Protein AF-A0A7C4C646-F1 (afdb_monomer)

Structure (mmCIF, N/CA/C/O backbone):
data_AF-A0A7C4C646-F1
#
_entry.id   AF-A0A7C4C646-F1
#
loop_
_atom_site.group_PDB
_atom_site.id
_atom_site.type_symbol
_atom_site.label_atom_id
_atom_site.label_alt_id
_atom_site.label_comp_id
_atom_site.label_asym_id
_atom_site.label_entity_id
_atom_site.label_seq_id
_atom_site.pdbx_PDB_ins_code
_atom_site.Cartn_x
_atom_site.Cartn_y
_atom_site.Cartn_z
_atom_site.occupancy
_atom_site.B_iso_or_equiv
_atom_site.auth_seq_id
_atom_site.auth_comp_id
_atom_site.auth_asym_id
_atom_site.auth_atom_id
_atom_site.pdbx_PDB_model_num
ATOM 1 N N . MET A 1 1 ? 12.537 -4.146 8.618 1.00 79.31 1 MET A N 1
ATOM 2 C CA . MET A 1 1 ? 11.217 -3.765 9.165 1.00 79.31 1 MET A CA 1
ATOM 3 C C . MET A 1 1 ? 10.223 -4.833 8.746 1.00 79.31 1 MET A C 1
ATOM 5 O O . MET A 1 1 ? 10.302 -5.247 7.593 1.00 79.31 1 MET A O 1
ATOM 9 N N . ARG A 1 2 ? 9.364 -5.335 9.640 1.00 93.50 2 ARG A N 1
ATOM 10 C CA . ARG A 1 2 ? 8.288 -6.258 9.240 1.00 93.50 2 ARG A CA 1
ATOM 11 C C . ARG A 1 2 ? 7.091 -5.470 8.704 1.00 93.50 2 ARG A C 1
ATOM 13 O O . ARG A 1 2 ? 7.006 -4.261 8.921 1.00 93.50 2 ARG A O 1
ATOM 20 N N . ILE A 1 3 ? 6.164 -6.148 8.026 1.00 94.81 3 ILE A N 1
ATOM 21 C CA . ILE A 1 3 ? 4.958 -5.506 7.475 1.00 94.81 3 ILE A CA 1
ATOM 22 C C . ILE A 1 3 ? 4.140 -4.857 8.595 1.00 94.81 3 ILE A C 1
ATOM 24 O O . ILE A 1 3 ? 3.636 -3.757 8.413 1.00 94.81 3 ILE A O 1
ATOM 28 N N . GLU A 1 4 ? 4.061 -5.485 9.768 1.00 96.56 4 GLU A N 1
ATOM 29 C CA . GLU A 1 4 ? 3.325 -4.954 10.919 1.00 96.56 4 GLU A CA 1
ATOM 30 C C . GLU A 1 4 ? 3.959 -3.666 11.450 1.00 96.56 4 GLU A C 1
ATOM 32 O O . GLU A 1 4 ? 3.257 -2.718 11.802 1.00 96.56 4 GLU A O 1
ATOM 37 N N . ASP A 1 5 ? 5.291 -3.614 11.483 1.00 97.62 5 ASP A N 1
ATOM 38 C CA . ASP A 1 5 ? 6.021 -2.439 11.952 1.00 97.62 5 ASP A CA 1
ATOM 39 C C . ASP A 1 5 ? 5.796 -1.260 10.983 1.00 97.62 5 ASP A C 1
ATOM 41 O O . ASP A 1 5 ? 5.521 -0.140 11.417 1.00 97.62 5 ASP A O 1
ATOM 45 N N . LEU A 1 6 ? 5.820 -1.526 9.669 1.00 97.50 6 LEU A N 1
ATOM 46 C CA . LEU A 1 6 ? 5.532 -0.527 8.636 1.00 97.50 6 LEU A CA 1
ATOM 47 C C . LEU A 1 6 ? 4.060 -0.088 8.656 1.00 97.50 6 LEU A C 1
ATOM 49 O O . LEU A 1 6 ? 3.765 1.101 8.555 1.00 97.50 6 LEU A O 1
ATOM 53 N N . GLN A 1 7 ? 3.128 -1.025 8.844 1.00 98.50 7 GLN A N 1
ATOM 54 C CA . GLN A 1 7 ? 1.702 -0.725 8.950 1.00 98.50 7 GLN A CA 1
ATOM 55 C C . GLN A 1 7 ? 1.412 0.209 10.132 1.00 98.50 7 GLN A C 1
ATOM 57 O O . GLN A 1 7 ? 0.662 1.178 9.990 1.00 98.50 7 GLN A O 1
ATOM 62 N N . ASN A 1 8 ? 2.035 -0.059 11.284 1.00 98.38 8 ASN A N 1
ATOM 63 C CA . ASN A 1 8 ? 1.929 0.780 12.475 1.00 98.38 8 ASN A CA 1
ATOM 64 C C . ASN A 1 8 ? 2.547 2.164 12.256 1.00 98.38 8 ASN A C 1
ATOM 66 O O . ASN A 1 8 ? 1.980 3.155 12.712 1.00 98.38 8 ASN A O 1
ATOM 70 N N . LEU A 1 9 ? 3.663 2.256 11.527 1.00 98.44 9 LEU A N 1
ATOM 71 C CA . LEU A 1 9 ? 4.237 3.544 11.142 1.00 98.44 9 LEU A CA 1
ATOM 72 C C . LEU A 1 9 ? 3.240 4.369 10.316 1.00 98.44 9 LEU A C 1
ATOM 74 O O . LEU A 1 9 ? 2.974 5.516 10.669 1.00 98.44 9 LEU A O 1
ATOM 78 N N . MET A 1 10 ? 2.627 3.779 9.284 1.00 98.38 10 MET A N 1
ATOM 79 C CA . MET A 1 10 ? 1.609 4.468 8.475 1.00 98.38 10 MET A CA 1
ATOM 80 C C . MET A 1 10 ? 0.400 4.881 9.319 1.00 98.38 10 MET A C 1
ATOM 82 O O . MET A 1 10 ? -0.110 5.992 9.180 1.00 98.38 10 MET A O 1
ATOM 86 N N . LYS A 1 11 ? -0.019 4.025 10.261 1.00 98.44 11 LYS A N 1
ATOM 87 C CA . LYS A 1 11 ? -1.101 4.343 11.199 1.00 98.44 11 LYS A CA 1
ATOM 88 C C . LYS A 1 11 ? -0.751 5.569 12.047 1.00 98.44 11 LYS A C 1
ATOM 90 O O . LYS A 1 11 ? -1.556 6.486 12.162 1.00 98.44 11 LYS A O 1
ATOM 95 N N . ASN A 1 12 ? 0.459 5.616 12.596 1.00 98.56 12 ASN A N 1
ATOM 96 C CA . ASN A 1 12 ? 0.911 6.722 13.438 1.00 98.56 12 ASN A CA 1
ATOM 97 C C . ASN A 1 12 ? 1.055 8.039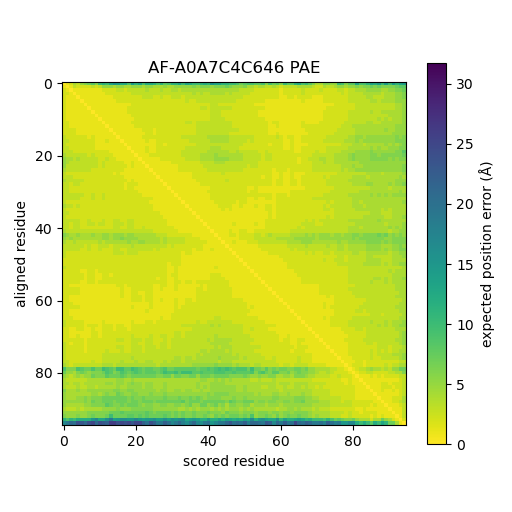 12.662 1.00 98.56 12 ASN A C 1
ATOM 99 O O . ASN A 1 12 ? 0.743 9.098 13.203 1.00 98.56 12 ASN A O 1
ATOM 103 N N . LEU A 1 13 ? 1.508 7.979 11.408 1.00 98.12 13 LEU A N 1
ATOM 104 C CA . LEU A 1 13 ? 1.714 9.164 10.574 1.00 98.12 13 LEU A CA 1
ATOM 105 C C . LEU A 1 13 ? 0.404 9.717 9.997 1.00 98.12 13 LEU A C 1
ATOM 107 O O . LEU A 1 13 ? 0.189 10.931 10.010 1.00 98.12 13 LEU A O 1
ATOM 111 N N . TYR A 1 14 ? -0.472 8.846 9.487 1.00 98.25 14 TYR A N 1
ATOM 112 C CA . TYR A 1 14 ? -1.526 9.264 8.558 1.00 98.25 14 TYR A CA 1
ATOM 113 C C . TYR A 1 14 ? -2.949 8.903 8.988 1.00 98.25 14 TYR A C 1
ATOM 115 O O . TYR A 1 14 ? -3.886 9.545 8.515 1.00 98.25 14 TYR A O 1
ATOM 123 N N . TYR A 1 15 ? -3.154 7.984 9.940 1.00 98.19 15 TYR A N 1
ATOM 124 C CA . TYR A 1 15 ? -4.488 7.436 10.235 1.00 98.19 15 TYR A CA 1
ATOM 125 C C . TYR A 1 15 ? -5.552 8.492 10.540 1.00 98.19 15 TYR A C 1
ATOM 127 O O . TYR A 1 15 ? -6.665 8.406 10.030 1.00 98.19 15 TYR A O 1
ATOM 135 N N . ASN A 1 16 ? -5.231 9.516 11.335 1.00 98.06 16 ASN A N 1
ATOM 136 C CA . ASN A 1 16 ? -6.197 10.571 11.656 1.00 98.06 16 ASN A CA 1
ATOM 137 C C . ASN A 1 16 ? -6.622 11.357 10.40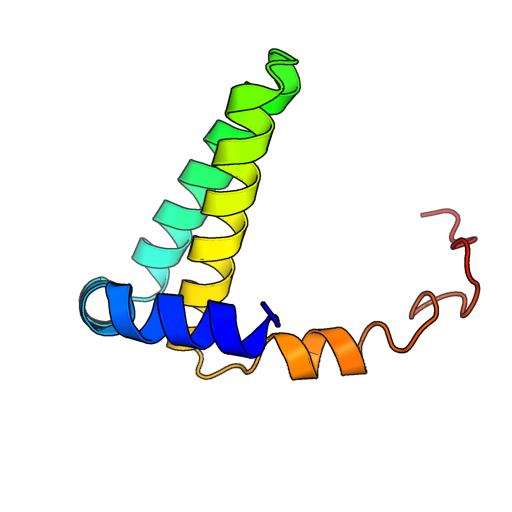7 1.00 98.06 16 ASN A C 1
ATOM 139 O O . ASN A 1 16 ? -7.802 11.667 10.240 1.00 98.06 16 ASN A O 1
ATOM 143 N N . ARG A 1 17 ? -5.669 11.645 9.512 1.00 98.00 17 ARG A N 1
ATOM 144 C CA . ARG A 1 17 ? -5.927 12.330 8.242 1.00 98.00 17 ARG A CA 1
ATOM 145 C C . ARG A 1 17 ? -6.721 11.433 7.298 1.00 98.00 17 ARG A C 1
ATOM 147 O O . ARG A 1 17 ? -7.697 11.891 6.714 1.00 98.00 17 ARG A O 1
ATOM 154 N N . ASP A 1 18 ? -6.335 10.170 7.187 1.00 97.88 18 ASP A N 1
ATOM 155 C CA . ASP A 1 18 ? -6.979 9.192 6.311 1.00 97.88 18 ASP A CA 1
ATOM 156 C C . ASP A 1 18 ? -8.417 8.916 6.756 1.00 97.88 18 ASP A C 1
ATOM 158 O O . ASP A 1 18 ? -9.339 8.915 5.940 1.00 97.88 18 ASP A O 1
ATOM 162 N N . LYS A 1 19 ? -8.642 8.793 8.069 1.00 97.62 19 LYS A N 1
ATOM 163 C CA . LYS A 1 19 ? -9.972 8.609 8.656 1.00 97.62 19 LYS A CA 1
ATOM 164 C C . LYS A 1 19 ? -10.867 9.823 8.423 1.00 97.62 19 LYS A C 1
ATOM 166 O O . LYS A 1 19 ? -12.033 9.652 8.081 1.00 97.62 19 LYS A O 1
ATOM 171 N N . ALA A 1 20 ? -10.333 11.037 8.573 1.00 98.00 20 ALA A N 1
ATOM 172 C CA . ALA A 1 20 ? -11.070 12.267 8.281 1.00 98.00 20 ALA A CA 1
ATOM 173 C C . ALA A 1 20 ? -11.375 12.424 6.781 1.00 98.00 20 ALA A C 1
ATOM 175 O O . ALA A 1 20 ? -12.444 12.908 6.413 1.00 98.00 20 ALA A O 1
ATOM 176 N N . ARG A 1 21 ? -10.450 11.999 5.909 1.00 96.75 21 ARG A N 1
ATOM 177 C CA . ARG A 1 21 ? -10.630 11.999 4.452 1.00 96.75 21 ARG A CA 1
ATOM 178 C C . ARG A 1 21 ? -11.687 10.979 4.005 1.00 96.75 21 ARG A C 1
ATOM 180 O O . ARG A 1 21 ? -12.409 11.243 3.044 1.00 96.75 21 ARG A O 1
ATOM 187 N N . GLY A 1 22 ? -11.787 9.853 4.707 1.00 96.75 22 GLY A N 1
ATOM 188 C CA . GLY A 1 22 ? -12.680 8.744 4.389 1.00 96.75 22 GLY A CA 1
ATOM 189 C C . GLY A 1 22 ? -12.050 7.730 3.432 1.00 96.75 22 GLY A C 1
ATOM 190 O O . GLY A 1 22 ? -11.049 8.009 2.765 1.00 96.75 22 GLY A O 1
ATOM 191 N N . VAL A 1 23 ? -12.653 6.539 3.376 1.00 96.38 23 VAL A N 1
A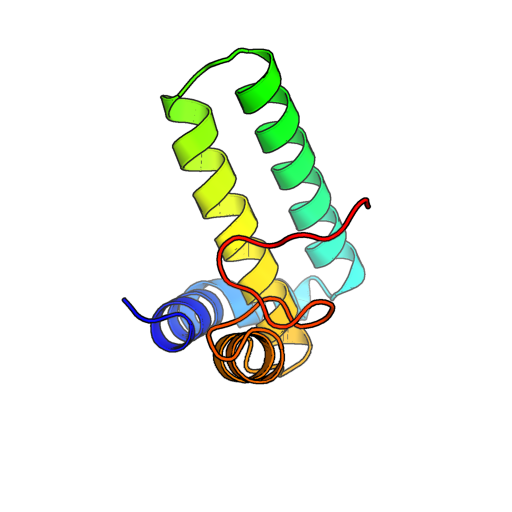TOM 192 C CA . VAL A 1 23 ? -12.151 5.391 2.604 1.00 96.38 23 VAL A CA 1
ATOM 193 C C . VAL A 1 23 ? -12.117 5.696 1.111 1.00 96.38 23 VAL A C 1
ATOM 195 O O . VAL A 1 23 ? -11.057 5.566 0.513 1.00 96.38 23 VAL A O 1
ATOM 198 N N . ASP A 1 24 ? -13.220 6.169 0.527 1.00 97.06 24 ASP A N 1
ATOM 199 C CA . ASP A 1 24 ? -13.324 6.372 -0.927 1.00 97.06 24 ASP A CA 1
ATOM 200 C C . ASP A 1 24 ? -12.252 7.330 -1.451 1.00 97.06 24 ASP A C 1
ATOM 202 O O . ASP A 1 24 ? -11.536 7.036 -2.402 1.00 97.06 24 ASP A O 1
ATOM 206 N N . LYS A 1 25 ? -12.078 8.470 -0.779 1.00 97.44 25 LYS A N 1
ATOM 207 C CA . LYS A 1 25 ? -11.068 9.463 -1.154 1.00 97.44 25 LYS A CA 1
ATOM 208 C C . LYS A 1 25 ? -9.644 8.969 -0.896 1.00 97.44 25 LYS A C 1
ATOM 210 O O . LYS A 1 25 ? -8.750 9.311 -1.655 1.00 97.44 25 LYS A O 1
ATOM 215 N N . THR A 1 26 ? -9.417 8.192 0.162 1.00 96.69 26 THR A N 1
ATOM 216 C CA . THR A 1 26 ? -8.104 7.578 0.429 1.00 96.69 26 THR A CA 1
ATOM 217 C C . THR A 1 26 ? -7.764 6.520 -0.620 1.00 96.69 26 THR A C 1
ATOM 219 O O . THR A 1 26 ? -6.630 6.451 -1.079 1.00 96.69 26 THR A O 1
ATOM 222 N N . PHE A 1 27 ? -8.757 5.755 -1.071 1.00 97.50 27 PHE A N 1
ATOM 223 C CA . PHE A 1 27 ? -8.605 4.834 -2.187 1.00 97.50 27 PHE A CA 1
ATOM 224 C C . PHE A 1 27 ? -8.307 5.571 -3.498 1.00 97.50 27 PHE A C 1
ATOM 226 O O . PHE A 1 27 ? -7.444 5.131 -4.245 1.00 97.50 27 PHE A O 1
ATOM 233 N N . MET A 1 28 ? -8.936 6.724 -3.753 1.00 97.88 28 MET A N 1
ATOM 234 C CA . MET A 1 28 ? -8.606 7.545 -4.926 1.00 97.88 28 MET A CA 1
ATOM 235 C C . MET A 1 28 ? -7.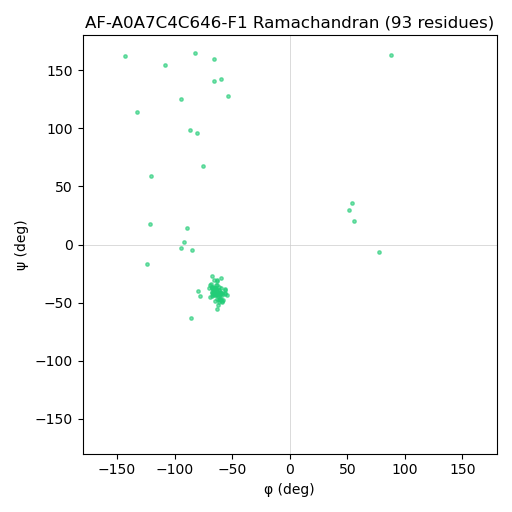144 8.013 -4.937 1.00 97.88 28 MET A C 1
ATOM 237 O O . MET A 1 28 ? -6.513 7.923 -5.984 1.00 97.88 28 MET A O 1
ATOM 241 N N . TRP A 1 29 ? -6.593 8.434 -3.790 1.00 97.25 29 TRP A N 1
ATOM 242 C CA . TRP A 1 29 ? -5.158 8.744 -3.671 1.00 97.25 29 TRP A CA 1
ATOM 243 C C . TRP A 1 29 ? -4.283 7.529 -3.986 1.00 97.25 29 TRP A C 1
ATOM 245 O O . TRP A 1 29 ? -3.319 7.641 -4.728 1.00 97.25 29 TRP A O 1
ATOM 255 N N . TYR A 1 30 ? -4.656 6.341 -3.503 1.00 98.19 30 TYR A N 1
ATOM 256 C CA . TYR A 1 30 ? -3.917 5.126 -3.843 1.00 98.19 30 TYR A CA 1
ATOM 257 C C . TYR A 1 30 ? -3.920 4.830 -5.353 1.00 98.19 30 TYR A C 1
ATOM 259 O O . TYR A 1 30 ? -2.901 4.434 -5.913 1.00 98.19 30 TYR A O 1
ATOM 267 N N . ILE A 1 31 ? -5.054 5.035 -6.032 1.00 98.31 31 ILE A N 1
ATOM 268 C CA . ILE A 1 31 ? -5.141 4.863 -7.489 1.00 98.31 31 ILE A CA 1
ATOM 269 C C . ILE A 1 31 ? -4.254 5.870 -8.235 1.00 98.31 31 ILE A C 1
ATOM 271 O O . ILE A 1 31 ? -3.692 5.516 -9.271 1.00 98.31 31 ILE A O 1
ATOM 275 N N . GLU A 1 32 ? -4.109 7.091 -7.720 1.00 97.31 32 GLU A N 1
ATOM 276 C CA . GLU A 1 32 ? -3.200 8.100 -8.273 1.00 97.31 32 GLU A CA 1
ATOM 277 C C . GLU A 1 32 ? -1.740 7.631 -8.221 1.00 97.31 32 GLU A C 1
ATOM 279 O O . GLU A 1 32 ? -1.103 7.582 -9.275 1.00 97.31 32 GLU A O 1
ATOM 284 N N . GLU A 1 33 ? -1.260 7.150 -7.067 1.00 97.31 33 GLU A N 1
ATOM 285 C CA . GLU A 1 33 ? 0.114 6.624 -6.954 1.00 97.31 33 GLU A CA 1
ATOM 286 C C . GLU A 1 33 ? 0.348 5.393 -7.834 1.00 97.31 33 GLU A C 1
ATOM 288 O O . GLU A 1 33 ? 1.414 5.207 -8.416 1.00 97.31 33 GLU A O 1
ATOM 293 N N . LEU A 1 34 ? -0.663 4.531 -8.002 1.00 98.19 34 LEU A N 1
ATOM 294 C CA . LEU A 1 34 ? -0.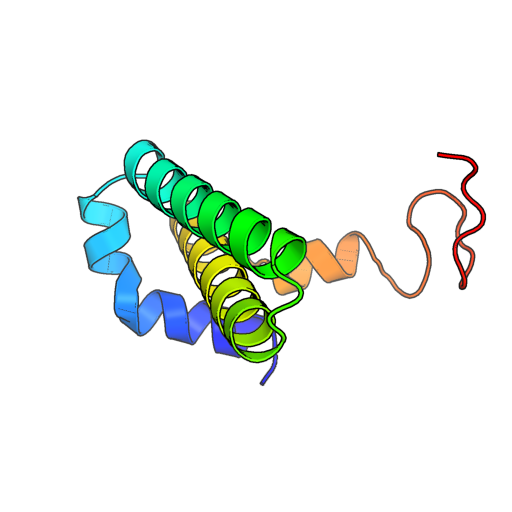554 3.430 -8.964 1.00 98.19 34 LEU A CA 1
ATOM 295 C C . LEU A 1 34 ? -0.403 3.949 -10.403 1.00 98.19 34 LEU A C 1
ATOM 297 O O . LEU A 1 34 ? 0.254 3.308 -11.226 1.00 98.19 34 LEU A O 1
ATOM 301 N N . GLY A 1 35 ? -0.997 5.099 -10.720 1.00 98.25 35 GLY A N 1
ATOM 302 C CA . GLY A 1 35 ? -0.811 5.792 -11.991 1.00 98.25 35 GLY A CA 1
ATOM 303 C C . GLY A 1 35 ? 0.614 6.319 -12.179 1.00 98.25 35 GLY A C 1
ATOM 304 O O . GLY A 1 35 ? 1.182 6.155 -13.265 1.00 98.25 35 GLY A O 1
ATOM 305 N N . GLU A 1 36 ? 1.209 6.896 -11.137 1.00 98.31 36 GLU A N 1
ATOM 306 C CA . GLU A 1 36 ? 2.610 7.329 -11.149 1.00 98.31 36 GLU A CA 1
ATOM 307 C C . GLU A 1 36 ? 3.566 6.134 -11.259 1.00 98.31 36 GLU A C 1
ATOM 309 O O . GLU A 1 36 ? 4.439 6.127 -12.133 1.00 98.31 36 GLU A O 1
ATOM 314 N N . LEU A 1 37 ? 3.307 5.037 -10.539 1.00 98.44 37 LEU A N 1
ATOM 315 C CA . LEU A 1 37 ? 4.049 3.784 -10.700 1.00 98.44 37 LEU A CA 1
ATOM 316 C C . LEU A 1 37 ? 4.003 3.271 -12.148 1.00 98.44 37 LEU A C 1
ATOM 318 O O . LEU A 1 37 ? 5.024 2.859 -12.706 1.00 98.44 37 LEU A O 1
ATOM 322 N N . VAL A 1 38 ? 2.839 3.327 -12.805 1.00 98.44 38 VAL A N 1
ATOM 323 C CA . VAL A 1 38 ? 2.713 2.962 -14.226 1.00 98.44 38 VAL A CA 1
ATOM 324 C C . VAL A 1 38 ? 3.577 3.863 -15.112 1.00 98.44 38 VAL A C 1
ATOM 326 O O . VAL A 1 38 ? 4.249 3.359 -16.018 1.00 98.44 38 VAL A O 1
ATOM 329 N N . LYS A 1 39 ? 3.600 5.180 -14.877 1.00 98.38 39 LYS A N 1
ATOM 330 C CA . LYS A 1 39 ? 4.467 6.107 -15.627 1.00 98.38 39 LYS A CA 1
ATOM 331 C C . LYS A 1 39 ? 5.951 5.809 -15.387 1.00 98.38 39 LYS A C 1
ATOM 333 O O . LYS A 1 39 ? 6.724 5.762 -16.350 1.00 98.38 39 LYS A O 1
ATOM 338 N N . ALA A 1 40 ? 6.346 5.552 -14.143 1.00 98.25 40 ALA A N 1
ATOM 339 C CA . ALA A 1 40 ? 7.716 5.212 -13.771 1.00 98.25 40 ALA A CA 1
ATOM 340 C C . ALA A 1 40 ? 8.192 3.931 -14.479 1.00 98.25 40 ALA A C 1
ATOM 342 O O . ALA A 1 40 ? 9.245 3.920 -15.120 1.00 98.25 40 ALA A O 1
ATOM 343 N N . ILE A 1 41 ? 7.365 2.880 -14.479 1.00 98.38 41 ILE A N 1
ATOM 344 C CA . ILE A 1 41 ? 7.650 1.625 -15.190 1.00 98.38 41 ILE A CA 1
ATOM 345 C C . ILE A 1 41 ? 7.774 1.864 -16.698 1.00 98.38 41 ILE A C 1
ATOM 347 O O . ILE A 1 41 ? 8.732 1.411 -17.323 1.00 98.38 41 ILE A O 1
ATOM 351 N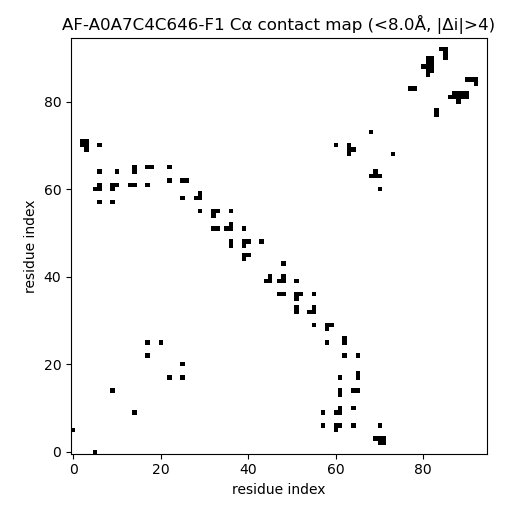 N . ARG A 1 42 ? 6.836 2.607 -17.299 1.00 98.44 42 ARG A N 1
ATOM 352 C CA . ARG A 1 42 ? 6.848 2.890 -18.746 1.00 98.44 42 ARG A CA 1
ATOM 353 C C . ARG A 1 42 ? 8.058 3.701 -19.197 1.00 98.44 42 ARG A C 1
ATOM 355 O O . ARG A 1 42 ? 8.479 3.562 -20.341 1.00 98.44 42 ARG A O 1
ATOM 362 N N . SER A 1 43 ? 8.588 4.552 -18.325 1.00 97.56 43 SER A N 1
ATOM 363 C CA . SER A 1 43 ? 9.794 5.342 -18.588 1.00 97.56 43 SER A CA 1
ATOM 364 C C . SER A 1 43 ? 11.092 4.590 -18.278 1.00 97.56 43 SER A C 1
ATOM 366 O O . SER A 1 43 ? 12.168 5.107 -18.569 1.00 97.56 43 SER A O 1
ATOM 368 N N . ASN A 1 44 ? 11.011 3.373 -17.720 1.00 97.25 44 ASN A N 1
ATOM 369 C CA . ASN A 1 44 ? 12.151 2.584 -17.249 1.00 97.25 44 ASN A CA 1
ATOM 370 C C . ASN A 1 44 ? 13.072 3.373 -16.293 1.00 97.25 44 ASN A C 1
ATOM 372 O O . ASN A 1 44 ? 14.284 3.146 -16.236 1.00 97.25 44 ASN A O 1
ATOM 376 N N . ASN A 1 45 ? 12.500 4.327 -15.551 1.00 97.75 45 ASN A N 1
ATOM 377 C CA . ASN A 1 45 ? 13.229 5.135 -14.587 1.00 97.75 45 ASN A CA 1
ATOM 378 C C . ASN A 1 45 ? 13.268 4.402 -13.247 1.00 97.75 45 ASN A C 1
ATOM 380 O O . ASN A 1 45 ? 12.322 4.459 -12.467 1.00 97.75 45 ASN A O 1
ATOM 384 N N . LYS A 1 46 ? 14.383 3.724 -12.976 1.00 98.06 46 LYS A N 1
ATOM 385 C CA . LYS A 1 46 ? 14.558 2.926 -11.759 1.00 98.06 46 LYS A CA 1
ATOM 386 C C . LYS A 1 46 ? 14.351 3.726 -10.468 1.00 98.06 46 LYS A C 1
ATOM 388 O O . LYS A 1 46 ? 13.758 3.188 -9.544 1.00 98.06 46 LYS A O 1
ATOM 393 N N . VAL A 1 47 ? 14.803 4.982 -10.416 1.00 98.25 47 VAL A N 1
ATOM 394 C CA . VAL A 1 47 ? 14.665 5.824 -9.214 1.00 98.25 47 VAL A CA 1
ATOM 395 C C . VAL A 1 47 ? 13.192 6.100 -8.933 1.00 98.25 47 VAL A C 1
ATOM 397 O O . VAL A 1 47 ? 12.729 5.841 -7.829 1.00 98.25 47 VAL A O 1
ATOM 400 N N . SER A 1 48 ? 12.43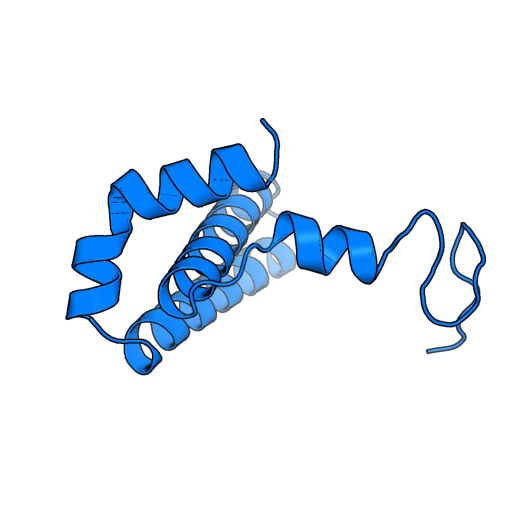7 6.518 -9.952 1.00 98.12 48 SER A N 1
ATOM 401 C CA . SER A 1 48 ? 10.992 6.711 -9.805 1.00 98.12 48 SER A CA 1
ATOM 402 C C . SER A 1 48 ? 10.278 5.396 -9.495 1.00 98.12 48 SER A C 1
ATOM 404 O O . SER A 1 48 ? 9.390 5.368 -8.665 1.00 98.12 48 SER A O 1
ATOM 406 N N . ILE A 1 49 ? 10.678 4.269 -10.091 1.00 98.56 49 ILE A N 1
ATOM 407 C CA . ILE A 1 49 ? 10.062 2.971 -9.766 1.00 98.56 49 ILE A CA 1
ATOM 408 C C . ILE A 1 49 ? 10.245 2.632 -8.279 1.00 98.56 49 ILE A C 1
ATOM 410 O O . ILE A 1 49 ? 9.316 2.125 -7.658 1.00 98.56 49 ILE A O 1
ATOM 414 N N . GLU A 1 50 ? 11.426 2.882 -7.709 1.00 98.38 50 GLU A N 1
ATOM 415 C CA . GLU A 1 50 ? 11.691 2.640 -6.286 1.00 98.38 50 GLU A CA 1
ATOM 416 C C . GLU A 1 50 ? 10.814 3.517 -5.379 1.00 98.38 50 GLU A C 1
ATOM 418 O O . GLU A 1 50 ? 10.258 3.004 -4.406 1.00 98.38 50 GLU A O 1
ATOM 423 N N . GLU A 1 51 ? 10.657 4.796 -5.724 1.00 98.12 51 GLU A N 1
ATOM 424 C CA . GLU A 1 51 ? 9.805 5.761 -5.016 1.00 98.12 51 GLU A CA 1
ATOM 425 C C . GLU A 1 51 ? 8.327 5.348 -5.065 1.00 98.12 51 GLU A C 1
ATOM 427 O O . GLU A 1 51 ? 7.720 5.071 -4.031 1.00 98.12 51 GLU A O 1
ATOM 432 N N . GLU A 1 52 ? 7.788 5.144 -6.265 1.00 98.38 52 GLU A N 1
ATOM 433 C CA . GLU A 1 52 ? 6.368 4.839 -6.457 1.00 98.38 52 GLU A CA 1
ATOM 434 C C . GLU A 1 52 ? 5.969 3.455 -5.906 1.00 98.38 52 GLU A C 1
ATOM 436 O O . GLU A 1 52 ? 4.827 3.222 -5.499 1.00 98.38 52 GLU A O 1
ATOM 441 N N . LEU A 1 53 ? 6.906 2.498 -5.845 1.00 98.12 53 LEU A N 1
ATOM 442 C CA . LEU A 1 53 ? 6.678 1.224 -5.152 1.00 98.12 53 LEU A CA 1
ATOM 443 C C . LEU A 1 53 ? 6.534 1.420 -3.638 1.00 98.12 53 LEU A C 1
ATOM 445 O O . LEU A 1 53 ? 5.715 0.737 -3.011 1.00 98.12 53 LEU A O 1
ATOM 449 N N . ALA A 1 54 ? 7.330 2.316 -3.050 1.00 97.62 54 ALA A N 1
ATOM 450 C CA . ALA A 1 54 ? 7.244 2.637 -1.632 1.00 97.62 54 ALA A CA 1
ATOM 451 C C . ALA A 1 54 ? 5.927 3.361 -1.316 1.00 97.62 54 ALA A C 1
ATOM 453 O O . ALA A 1 54 ? 5.237 2.959 -0.373 1.00 97.62 54 ALA A O 1
ATOM 454 N N . ASP A 1 55 ? 5.532 4.329 -2.143 1.00 97.94 55 ASP A N 1
ATOM 455 C CA . ASP A 1 55 ? 4.289 5.085 -1.965 1.00 97.94 55 ASP A CA 1
ATOM 456 C C . ASP A 1 55 ? 3.054 4.201 -2.157 1.00 97.94 55 ASP A C 1
ATOM 458 O O . ASP A 1 55 ? 2.162 4.173 -1.301 1.00 97.94 55 ASP A O 1
ATOM 462 N N . SER A 1 56 ? 3.043 3.345 -3.183 1.00 97.81 56 SER A N 1
ATOM 463 C CA . SER A 1 56 ? 1.994 2.334 -3.357 1.00 97.81 56 SER A CA 1
ATOM 464 C C . SER A 1 56 ? 1.860 1.425 -2.123 1.00 97.81 56 SER A C 1
ATOM 466 O O . SER A 1 56 ? 0.746 1.103 -1.696 1.00 97.81 56 SER A O 1
ATOM 468 N N . MET A 1 57 ? 2.976 1.003 -1.515 1.00 97.69 57 MET A N 1
ATOM 469 C CA . MET A 1 57 ? 2.942 0.194 -0.291 1.00 97.69 57 MET A CA 1
ATOM 470 C C . MET A 1 57 ? 2.412 0.994 0.908 1.00 97.69 57 MET A C 1
ATOM 472 O O . MET A 1 57 ? 1.604 0.472 1.679 1.00 97.69 57 MET A O 1
ATOM 476 N N . ALA A 1 58 ? 2.823 2.255 1.063 1.00 97.75 58 ALA A N 1
ATOM 477 C CA . ALA A 1 58 ? 2.358 3.137 2.130 1.00 97.75 58 ALA A CA 1
ATOM 478 C C . ALA A 1 58 ? 0.832 3.324 2.087 1.00 97.75 58 ALA A C 1
ATOM 480 O O . ALA A 1 58 ? 0.150 3.099 3.093 1.00 97.75 58 ALA A O 1
ATOM 481 N N . TRP A 1 59 ? 0.276 3.631 0.913 1.00 98.25 59 TRP A N 1
ATOM 482 C CA . TRP A 1 59 ? -1.167 3.810 0.743 1.00 98.25 59 TRP A CA 1
ATOM 483 C C . TRP A 1 59 ? -1.967 2.519 0.918 1.00 98.25 59 TRP A C 1
ATOM 485 O O . TRP A 1 59 ? -3.031 2.545 1.543 1.00 98.25 59 TRP A O 1
ATOM 495 N N . LEU A 1 60 ? -1.451 1.374 0.454 1.00 98.25 60 LEU A N 1
ATOM 496 C CA . LEU A 1 60 ? -2.082 0.076 0.709 1.00 98.25 60 LEU A CA 1
ATOM 497 C C . LEU A 1 60 ? -2.197 -0.206 2.217 1.00 98.25 60 LEU A C 1
ATOM 499 O O . LEU A 1 60 ? -3.232 -0.682 2.691 1.00 98.25 60 LEU A O 1
ATOM 503 N N . LEU A 1 61 ? -1.155 0.115 2.987 1.00 98.19 61 LEU A N 1
ATOM 504 C CA . LEU A 1 61 ? -1.156 -0.029 4.444 1.00 98.19 61 LEU A CA 1
ATOM 505 C C . LEU A 1 61 ? -2.084 0.979 5.130 1.00 98.19 61 LEU A C 1
ATOM 507 O O . LEU A 1 61 ? -2.764 0.615 6.091 1.00 98.19 61 LEU A O 1
ATOM 511 N N . SER A 1 62 ? -2.173 2.215 4.633 1.00 98.06 62 SER A N 1
ATOM 512 C CA . SER A 1 62 ? -3.174 3.190 5.086 1.00 98.06 62 SER A CA 1
ATOM 513 C C . SER A 1 62 ? -4.601 2.683 4.876 1.00 98.06 62 SER A C 1
ATOM 515 O O . SER A 1 62 ? -5.416 2.751 5.797 1.00 98.06 62 SER A O 1
ATOM 517 N N . ILE A 1 63 ? -4.901 2.085 3.720 1.00 98.25 63 ILE A N 1
ATOM 518 C CA . ILE A 1 63 ? -6.200 1.448 3.465 1.00 98.25 63 ILE A CA 1
ATOM 519 C C . ILE A 1 63 ? -6.436 0.295 4.448 1.00 98.25 63 ILE A C 1
ATOM 521 O O . ILE A 1 63 ? -7.493 0.241 5.077 1.00 98.25 63 ILE A O 1
ATOM 525 N N . ALA A 1 64 ? -5.454 -0.591 4.643 1.00 98.31 64 ALA A N 1
ATOM 526 C CA . ALA A 1 64 ? -5.565 -1.685 5.609 1.00 98.31 64 ALA A CA 1
ATOM 527 C C . ALA A 1 64 ? -5.866 -1.169 7.029 1.00 98.31 64 ALA A C 1
ATOM 529 O O . ALA A 1 64 ? -6.708 -1.735 7.723 1.00 98.31 64 ALA A O 1
ATOM 530 N N . ASN A 1 65 ? -5.254 -0.051 7.433 1.00 98.56 65 ASN A N 1
ATOM 531 C CA . ASN A 1 65 ? -5.529 0.602 8.713 1.00 98.56 65 ASN A CA 1
ATOM 532 C C . ASN A 1 65 ? -6.962 1.141 8.825 1.00 98.56 65 ASN A C 1
ATOM 534 O O . ASN A 1 65 ? -7.552 1.034 9.898 1.00 98.56 65 ASN A O 1
ATOM 538 N N . LEU A 1 66 ? -7.533 1.701 7.753 1.00 98.38 66 LEU A N 1
ATOM 539 C CA . LEU A 1 66 ? -8.921 2.187 7.753 1.00 98.38 66 LEU A CA 1
ATOM 540 C C . LEU A 1 66 ? -9.947 1.060 7.915 1.00 98.38 66 LEU A C 1
ATOM 542 O O . LEU A 1 66 ? -11.002 1.282 8.505 1.00 98.38 66 LEU A O 1
ATOM 546 N N . PHE A 1 67 ? -9.626 -0.137 7.424 1.00 98.25 67 PHE A N 1
ATOM 547 C CA . PHE A 1 67 ? -10.458 -1.333 7.567 1.00 98.25 67 PHE A CA 1
ATOM 548 C C . PHE A 1 67 ? -10.121 -2.184 8.802 1.00 98.25 67 PHE A C 1
ATOM 550 O O . PHE A 1 67 ? -10.720 -3.240 8.982 1.00 98.25 67 PHE A O 1
ATOM 557 N N . ASP A 1 68 ? -9.170 -1.750 9.635 1.00 97.62 68 ASP A N 1
ATOM 558 C CA . ASP A 1 68 ? -8.648 -2.512 10.779 1.00 97.62 68 ASP A CA 1
ATOM 559 C C . ASP A 1 68 ? -8.142 -3.923 10.404 1.00 97.62 68 ASP A C 1
ATOM 561 O O . ASP A 1 68 ? -8.264 -4.896 11.146 1.00 97.62 68 ASP A O 1
ATOM 565 N N . ILE A 1 69 ? -7.553 -4.046 9.212 1.00 98.38 69 ILE A N 1
ATOM 566 C CA . ILE A 1 69 ? -6.999 -5.297 8.692 1.00 98.38 69 ILE A CA 1
ATOM 567 C C . ILE A 1 69 ? -5.514 -5.365 9.020 1.00 98.38 69 ILE A C 1
ATOM 569 O O . ILE A 1 69 ? -4.738 -4.507 8.606 1.00 98.38 69 ILE A O 1
ATOM 573 N N . LYS A 1 70 ? -5.078 -6.439 9.678 1.00 98.00 70 LYS A N 1
ATOM 574 C CA . LYS A 1 70 ? -3.653 -6.736 9.873 1.00 98.00 70 LYS A CA 1
ATOM 575 C C . LYS A 1 70 ? -3.067 -7.385 8.620 1.00 98.00 70 LYS A C 1
ATOM 577 O O . LYS A 1 70 ? -3.178 -8.597 8.423 1.00 98.00 70 LYS A O 1
ATOM 582 N N . LEU A 1 71 ? -2.448 -6.587 7.752 1.00 97.44 71 LEU A N 1
ATOM 583 C CA . LEU A 1 71 ? -2.095 -7.038 6.404 1.00 97.44 71 LEU A CA 1
ATOM 584 C C . LEU A 1 71 ? -1.054 -8.169 6.403 1.00 97.44 71 LEU A C 1
ATOM 586 O O . LEU A 1 71 ? -1.166 -9.098 5.605 1.00 97.44 71 LEU A O 1
ATOM 590 N N . GLY A 1 72 ? -0.081 -8.133 7.318 1.00 96.12 72 GLY A N 1
ATOM 591 C CA . GLY A 1 72 ? 0.941 -9.180 7.446 1.00 96.12 72 GLY A CA 1
ATOM 592 C C . GLY A 1 72 ? 0.357 -10.567 7.751 1.00 96.12 72 GLY A C 1
ATOM 593 O O . GLY A 1 72 ? 0.738 -11.555 7.115 1.00 96.12 72 GLY A O 1
ATOM 594 N N . GLU A 1 73 ? -0.639 -10.639 8.642 1.00 96.44 73 GLU A N 1
ATOM 595 C CA . GLU A 1 73 ? -1.345 -11.887 8.972 1.00 96.44 73 GLU A CA 1
ATOM 596 C C . GLU A 1 73 ? -2.121 -12.417 7.750 1.00 96.44 73 GLU A C 1
ATOM 598 O O . GLU A 1 73 ? -2.030 -13.601 7.418 1.00 96.44 73 GLU A O 1
ATOM 603 N N . VAL A 1 74 ? -2.815 -11.535 7.019 1.00 96.94 74 VAL A N 1
ATOM 604 C CA . VAL A 1 74 ? -3.574 -11.893 5.805 1.00 96.94 74 VAL A CA 1
ATOM 605 C C . VAL A 1 74 ? -2.658 -12.399 4.687 1.00 96.94 74 VAL A C 1
ATOM 607 O O . VAL A 1 74 ? -2.972 -13.394 4.026 1.00 96.94 74 VAL A O 1
ATOM 610 N N . ILE A 1 75 ? -1.513 -11.744 4.471 1.00 95.00 75 ILE A N 1
ATOM 611 C CA . ILE A 1 75 ? -0.520 -12.173 3.478 1.00 95.00 75 ILE A CA 1
ATOM 612 C C . ILE A 1 75 ? 0.032 -13.547 3.848 1.00 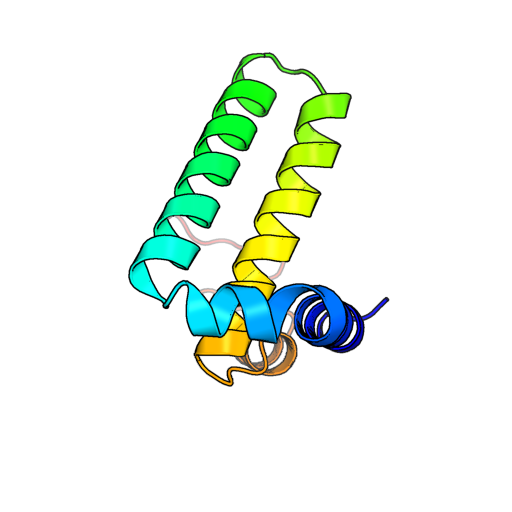95.00 75 ILE A C 1
ATOM 614 O O . ILE A 1 75 ? 0.072 -14.426 2.990 1.00 95.00 75 ILE A O 1
ATOM 618 N N . THR A 1 76 ? 0.403 -13.750 5.113 1.00 93.88 76 THR A N 1
ATOM 619 C CA . THR A 1 76 ? 0.961 -15.021 5.596 1.00 93.88 76 THR A CA 1
ATOM 620 C C . THR A 1 76 ? -0.040 -16.164 5.439 1.00 93.88 76 THR A C 1
ATOM 622 O O . THR A 1 76 ? 0.310 -17.227 4.929 1.00 93.88 76 THR A O 1
ATOM 625 N N . ALA A 1 77 ? -1.309 -15.934 5.789 1.00 94.75 77 ALA A N 1
ATOM 626 C CA . ALA A 1 77 ? -2.372 -16.920 5.609 1.00 94.75 77 ALA A CA 1
ATOM 627 C C . ALA A 1 77 ? -2.578 -17.297 4.130 1.00 94.75 77 ALA A C 1
ATOM 629 O O . ALA A 1 77 ? -2.834 -18.459 3.808 1.00 94.75 77 ALA A O 1
ATOM 630 N N . LYS A 1 78 ? -2.441 -16.329 3.214 1.00 94.38 78 LYS A N 1
ATOM 631 C CA . LYS A 1 78 ? -2.613 -16.546 1.771 1.00 94.38 78 LYS A CA 1
ATOM 632 C C . LYS A 1 78 ? -1.387 -17.176 1.106 1.00 94.38 78 LYS A C 1
ATOM 634 O O . LYS A 1 78 ? -1.543 -18.028 0.235 1.00 94.38 78 LYS A O 1
ATOM 639 N N . TYR A 1 79 ? -0.184 -16.767 1.490 1.00 92.88 79 TYR A N 1
ATOM 640 C CA . TYR A 1 79 ? 1.085 -17.143 0.863 1.00 92.88 79 TYR A CA 1
ATOM 641 C C . TYR A 1 79 ? 2.011 -17.835 1.869 1.00 92.88 79 TYR A C 1
ATOM 643 O O . TYR A 1 79 ? 3.133 -17.396 2.114 1.00 92.88 79 TYR A O 1
ATOM 651 N N . ASN A 1 80 ? 1.546 -18.946 2.442 1.00 90.00 80 ASN A N 1
ATOM 652 C CA . ASN A 1 80 ? 2.296 -19.747 3.409 1.00 90.00 80 ASN A CA 1
ATOM 653 C C . ASN A 1 80 ? 3.408 -20.586 2.737 1.00 90.00 80 ASN A C 1
ATOM 655 O O . ASN A 1 80 ? 3.303 -21.807 2.624 1.00 90.00 80 ASN A O 1
ATOM 659 N N . GLY A 1 81 ? 4.439 -19.930 2.201 1.00 90.56 81 GLY A N 1
ATOM 660 C CA . GLY A 1 81 ? 5.646 -20.572 1.653 1.00 90.56 81 GLY A CA 1
ATOM 661 C C . GLY A 1 81 ? 5.510 -21.212 0.264 1.00 90.56 81 GLY A C 1
ATOM 662 O O . GLY A 1 81 ? 6.509 -21.622 -0.321 1.00 90.56 81 GLY A O 1
ATOM 663 N N . VAL A 1 82 ? 4.302 -21.273 -0.301 1.00 94.81 82 VAL A N 1
ATOM 664 C CA . VAL A 1 82 ? 4.038 -21.801 -1.650 1.00 94.81 82 VAL A CA 1
ATOM 665 C C . VAL A 1 82 ? 2.947 -20.998 -2.356 1.00 94.81 82 VAL A C 1
ATOM 667 O O . VAL A 1 82 ? 2.154 -20.307 -1.715 1.00 94.81 82 VAL A O 1
ATOM 670 N N . CYS A 1 83 ? 2.851 -21.119 -3.686 1.00 95.62 83 CYS A N 1
ATOM 671 C CA . CYS A 1 83 ? 1.711 -20.572 -4.424 1.00 95.62 83 CYS A CA 1
ATOM 672 C C . CYS A 1 83 ? 0.385 -21.096 -3.829 1.00 95.62 83 CYS A C 1
ATOM 674 O O . CYS A 1 83 ? 0.209 -22.316 -3.754 1.00 95.62 83 CYS A O 1
ATOM 676 N N . PRO A 1 84 ? -0.590 -20.237 -3.471 1.00 95.19 84 PRO A N 1
ATOM 677 C CA . PRO A 1 84 ? -1.850 -20.682 -2.875 1.00 95.19 84 PRO A CA 1
ATOM 678 C C . PRO A 1 84 ? -2.642 -21.632 -3.770 1.00 95.19 84 PRO A C 1
ATOM 680 O O . PRO A 1 84 ? -3.370 -22.475 -3.246 1.00 95.19 84 PRO A O 1
ATOM 683 N N . LYS A 1 85 ? -2.484 -21.507 -5.094 1.00 94.62 85 LYS A N 1
ATOM 684 C CA . LYS A 1 85 ? -3.199 -22.297 -6.100 1.00 94.62 85 LYS A CA 1
ATOM 685 C C . LYS A 1 85 ? -2.499 -23.626 -6.379 1.00 94.62 85 LYS A C 1
ATOM 687 O O . LYS A 1 85 ? -3.058 -24.677 -6.104 1.00 94.62 85 LYS A O 1
ATOM 692 N N . CYS A 1 86 ? -1.267 -23.585 -6.893 1.00 96.31 86 CYS A N 1
ATOM 693 C CA . CYS A 1 86 ? -0.573 -24.791 -7.355 1.00 96.31 86 CYS A CA 1
ATOM 694 C C . CYS A 1 86 ? 0.358 -25.424 -6.312 1.00 96.31 86 CYS A C 1
ATOM 696 O O . CYS A 1 86 ? 0.977 -26.438 -6.612 1.00 96.31 86 CYS A O 1
ATOM 698 N N . LYS A 1 87 ? 0.522 -24.822 -5.126 1.00 95.44 87 LYS A N 1
ATOM 699 C CA . LYS A 1 87 ? 1.372 -25.317 -4.023 1.00 95.44 87 LYS A CA 1
ATOM 700 C C . LYS A 1 87 ? 2.847 -25.566 -4.383 1.00 95.44 87 LYS A C 1
ATOM 702 O O . LYS A 1 87 ? 3.539 -26.283 -3.674 1.00 95.44 87 LYS A O 1
ATOM 707 N N . ASN A 1 88 ? 3.342 -24.966 -5.466 1.00 95.69 88 ASN A N 1
ATOM 708 C CA . ASN A 1 88 ? 4.743 -25.061 -5.887 1.00 95.69 88 ASN A CA 1
ATOM 709 C C . ASN A 1 88 ? 5.475 -23.730 -5.647 1.00 95.69 88 ASN A C 1
ATOM 711 O O . ASN A 1 88 ? 4.854 -22.659 -5.666 1.00 95.69 88 ASN A O 1
ATOM 715 N N . ILE A 1 89 ? 6.796 -23.824 -5.475 1.00 94.62 89 ILE A N 1
ATOM 716 C CA . ILE A 1 89 ? 7.757 -22.719 -5.527 1.00 94.62 89 ILE A CA 1
ATOM 717 C C . ILE A 1 89 ? 8.940 -23.160 -6.426 1.00 94.62 89 ILE A C 1
ATOM 719 O O . ILE A 1 89 ? 9.606 -24.134 -6.080 1.00 94.62 89 ILE A O 1
ATOM 723 N N . PRO A 1 90 ? 9.173 -22.538 -7.607 1.00 94.44 90 PRO A N 1
ATOM 724 C CA . PRO A 1 90 ? 8.401 -21.447 -8.219 1.00 94.44 90 PRO A CA 1
ATOM 725 C C . PRO A 1 90 ? 6.974 -21.863 -8.630 1.00 94.44 90 PRO A C 1
ATOM 727 O O . PRO A 1 90 ? 6.658 -23.046 -8.768 1.00 94.44 90 PRO A O 1
ATOM 730 N N . CYS A 1 91 ? 6.090 -20.874 -8.799 1.00 96.69 91 CYS A N 1
A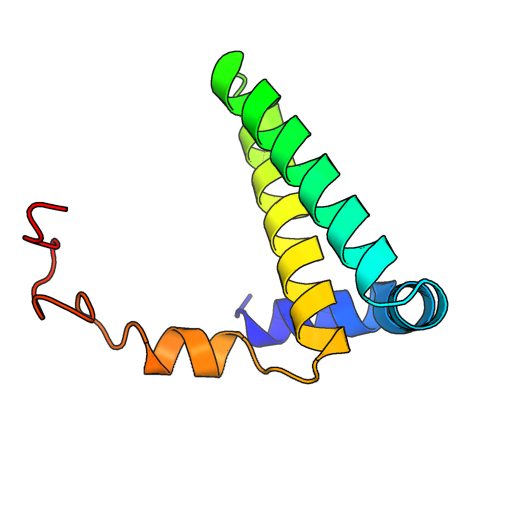TOM 731 C CA . CYS A 1 91 ? 4.709 -21.080 -9.247 1.00 96.69 91 CYS A CA 1
ATOM 732 C C . CYS A 1 91 ? 4.662 -21.746 -10.639 1.00 96.69 91 CYS A C 1
ATOM 734 O O . CYS A 1 91 ? 5.465 -21.413 -11.504 1.00 96.69 91 CYS A O 1
ATOM 736 N N . LYS A 1 92 ? 3.695 -22.649 -10.862 1.00 96.81 92 LYS A N 1
ATOM 737 C CA . LYS A 1 92 ? 3.453 -23.357 -12.140 1.00 96.81 92 LYS A CA 1
ATOM 738 C C . LYS A 1 92 ? 2.046 -23.114 -12.710 1.00 96.81 92 LYS A C 1
ATOM 740 O O . LYS A 1 92 ? 1.548 -23.912 -13.497 1.00 96.81 92 LYS A O 1
ATOM 745 N N . CYS A 1 93 ? 1.355 -22.075 -12.245 1.00 96.19 93 CYS A N 1
ATOM 746 C CA . CYS A 1 93 ? 0.049 -21.719 -12.800 1.00 96.19 93 CYS A CA 1
ATOM 747 C C . CYS A 1 93 ? 0.216 -21.264 -14.258 1.00 96.19 93 CYS A C 1
ATOM 749 O O . CYS A 1 93 ? 1.162 -20.551 -14.562 1.00 96.19 93 CYS A O 1
ATOM 751 N N . ILE A 1 94 ? -0.717 -21.652 -15.128 1.00 93.75 94 ILE A N 1
ATOM 752 C CA . ILE A 1 94 ? -0.754 -21.271 -16.556 1.00 93.75 94 ILE A CA 1
ATOM 753 C C . ILE A 1 94 ? -1.550 -19.964 -16.759 1.00 93.75 94 ILE A C 1
ATOM 755 O O . ILE A 1 94 ? -2.008 -19.671 -17.858 1.00 93.75 94 ILE A O 1
ATOM 759 N N . VAL A 1 95 ? -1.808 -19.245 -15.661 1.00 66.06 95 VAL A N 1
ATOM 760 C CA . VAL A 1 95 ? -2.642 -18.035 -15.624 1.00 66.06 95 VAL A CA 1
ATOM 761 C C . VAL A 1 95 ? -1.781 -16.830 -15.938 1.00 66.06 95 VAL A C 1
ATOM 763 O O . VAL A 1 95 ? -0.714 -16.736 -15.289 1.00 66.06 95 VAL A O 1
#

Sequence (95 aa):
MRIEDLQNLMKNLYYNRDKARGVDKTFMWYIEELGELVKAIRSNNKVSIEEELADSMAWLLSIANLFDIKLGEVITAKYNGVCPKCKNIPCKCIV

Nearest PDB structures (foldseek):
  1vmg-assembly1_A  TM=9.954E-01  e=1.528E-05  Saccharolobus solfataricus P2
  6j22-assembly1_B  TM=8.473E-01  e=3.547E-02  Shigella flexneri
  6j2l-assembly1_B  TM=8.426E-01  e=5.271E-02  Shigella flexneri
  1yvw-assembly1_A  TM=8.572E-01  e=6.994E-02  Bacillus cereus
  6j22-assembly1_A  TM=8.147E-01  e=4.707E-02  Shigella flexneri

Radius of gyration: 15.49 Å; Cα contacts (8 Å, |Δi|>4): 78; chains: 1; bounding box: 28×38×32 Å

Foldseek 3Di:
DALQVLLVVLCVPPQVVDVVCDLVNLVVVLVVLVVQCVVCVVVVPPVSVVVSVVVNSSSVSSNCVNVVHPVRVVCCVCCVPAHNPPRDVVDDDPD

pLDDT: mean 96.57, std 4.01, range [66.06, 98.56]

Mean predicted aligned error: 2.98 Å

Solvent-accessible surface area (backbone atoms only — not comparable to full-atom values): 5354 Å² total; per-residue (Å²): 132,55,60,60,58,52,37,50,48,36,42,74,76,40,41,73,60,43,63,74,61,29,67,72,58,48,50,50,52,40,54,48,38,50,49,50,27,51,52,21,57,74,66,69,36,64,69,50,33,56,50,30,51,50,50,40,50,49,41,54,35,43,52,29,54,78,71,74,46,63,59,51,63,55,48,44,73,55,50,70,86,30,37,75,82,72,64,30,79,75,73,76,69,94,120

Secondary structure (DSSP, 8-state):
--HHHHHHHHHHHHHHHHHHH-HHHHHHHHHHHHHHHHHHHHTT-HHHHHHHHHHHHHHHHHHHHHTT--HHHHHHHH-SSS-TTT--SS-----